Protein AF-A0A5R8KJB3-F1 (afdb_monomer_lite)

Radius of gyration: 21.56 Å; chains: 1; bounding box: 48×40×54 Å

Secondary structure (DSSP, 8-state):
-HHHHHHHHHHHHHHHT--SSTT--PEETTTEEHHHHHHHHHHHHHHHHHHHHHHHH--HHHHHHHTSP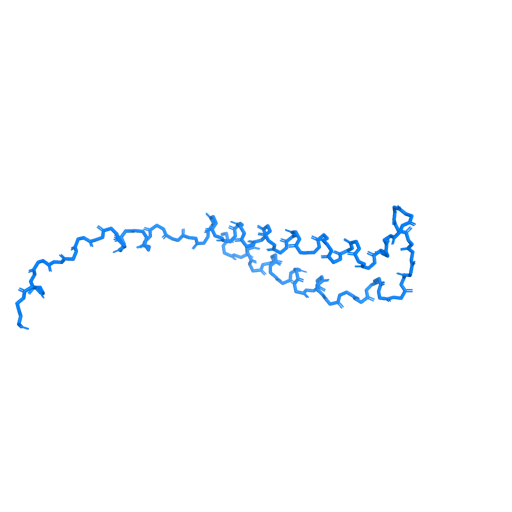PPGGGS--

Structure (mmCIF, N/CA/C/O backbone):
data_AF-A0A5R8KJB3-F1
#
_entry.id   AF-A0A5R8KJB3-F1
#
loop_
_atom_site.group_PDB
_atom_site.id
_atom_site.type_symbol
_atom_site.label_atom_id
_atom_site.label_alt_id
_atom_site.label_comp_id
_atom_site.label_asym_id
_atom_site.label_entity_id
_atom_site.label_seq_id
_atom_site.pdbx_PDB_ins_code
_atom_site.Cartn_x
_atom_site.Cartn_y
_atom_site.Cartn_z
_atom_site.occupancy
_atom_site.B_iso_or_equiv
_atom_site.auth_seq_id
_atom_site.auth_comp_id
_atom_site.auth_asym_id
_atom_site.auth_atom_id
_atom_site.pdbx_PDB_model_num
ATOM 1 N N . MET A 1 1 ? -8.387 -10.440 15.356 1.00 58.84 1 MET A N 1
ATOM 2 C CA . MET A 1 1 ? -8.197 -9.854 14.009 1.00 58.84 1 MET A CA 1
ATOM 3 C C . MET A 1 1 ? -7.192 -8.697 13.986 1.00 58.84 1 MET A C 1
ATOM 5 O O . MET A 1 1 ? -6.459 -8.577 13.020 1.00 58.84 1 MET A O 1
ATOM 9 N N . ARG A 1 2 ? -7.003 -7.968 15.097 1.00 65.38 2 ARG A N 1
ATOM 10 C CA . ARG A 1 2 ? -5.920 -6.978 15.285 1.00 65.38 2 ARG A CA 1
ATOM 11 C C . ARG A 1 2 ? -4.515 -7.456 14.858 1.00 65.38 2 ARG A C 1
ATOM 13 O O . ARG A 1 2 ? -3.800 -6.724 14.191 1.00 65.38 2 ARG A O 1
ATOM 20 N N . LYS A 1 3 ? -4.134 -8.702 15.187 1.00 76.12 3 LYS A N 1
ATOM 21 C CA . LYS A 1 3 ? -2.834 -9.292 14.793 1.00 76.12 3 LYS A CA 1
ATOM 22 C C . LYS A 1 3 ? -2.659 -9.403 13.271 1.00 76.12 3 LYS A C 1
ATOM 24 O O . LYS A 1 3 ? -1.550 -9.235 12.791 1.00 76.12 3 LYS A O 1
ATOM 29 N N . LEU A 1 4 ? -3.740 -9.655 12.528 1.00 78.81 4 LEU A N 1
ATOM 30 C CA . LEU A 1 4 ? -3.703 -9.786 11.071 1.00 78.81 4 LEU A CA 1
ATOM 31 C C . LEU A 1 4 ? -3.387 -8.439 10.412 1.00 78.81 4 LEU A C 1
ATOM 33 O O . LEU A 1 4 ? -2.526 -8.379 9.545 1.00 78.81 4 LEU A O 1
ATOM 37 N N . THR A 1 5 ? -4.004 -7.353 10.886 1.00 75.94 5 THR A N 1
ATOM 38 C CA . THR A 1 5 ? -3.699 -5.988 10.429 1.00 75.94 5 THR A CA 1
ATOM 39 C C . THR A 1 5 ? -2.230 -5.640 10.659 1.00 75.94 5 THR A C 1
ATOM 41 O O . THR A 1 5 ? -1.575 -5.135 9.755 1.00 75.94 5 THR A O 1
ATOM 44 N N . TRP A 1 6 ? -1.688 -5.977 11.834 1.00 81.94 6 TRP A N 1
ATOM 45 C CA . TRP A 1 6 ? -0.269 -5.774 12.140 1.00 81.94 6 TRP A CA 1
ATOM 46 C C . TRP A 1 6 ? 0.657 -6.619 11.256 1.00 81.94 6 TRP A C 1
ATOM 48 O O . TRP A 1 6 ? 1.672 -6.109 10.796 1.00 81.94 6 TRP A O 1
ATOM 58 N N . ILE A 1 7 ? 0.308 -7.881 10.980 1.00 84.62 7 ILE A N 1
ATOM 59 C CA . ILE A 1 7 ? 1.081 -8.742 10.072 1.00 84.62 7 ILE A CA 1
ATOM 60 C C . ILE A 1 7 ? 1.107 -8.145 8.664 1.00 84.62 7 ILE A C 1
ATOM 62 O O . ILE A 1 7 ? 2.183 -8.001 8.096 1.00 84.62 7 ILE A O 1
ATOM 66 N N . ILE A 1 8 ? -0.051 -7.757 8.119 1.00 81.44 8 ILE A N 1
ATOM 67 C CA . ILE A 1 8 ? -0.140 -7.190 6.766 1.00 81.44 8 ILE A CA 1
ATOM 68 C C . ILE A 1 8 ? 0.581 -5.836 6.692 1.00 81.44 8 ILE A C 1
ATOM 70 O O . ILE A 1 8 ? 1.237 -5.554 5.694 1.00 81.44 8 ILE A O 1
ATOM 74 N N . PHE A 1 9 ? 0.525 -5.030 7.756 1.00 83.88 9 PHE A N 1
ATOM 75 C CA . PHE A 1 9 ? 1.274 -3.777 7.855 1.00 83.88 9 PHE A CA 1
ATOM 76 C C . PHE A 1 9 ? 2.788 -4.004 7.764 1.00 83.88 9 PHE A C 1
ATOM 78 O O . PHE A 1 9 ? 3.448 -3.376 6.943 1.00 83.88 9 PHE A O 1
ATOM 85 N N . TRP A 1 10 ? 3.335 -4.935 8.551 1.00 88.19 10 TRP A N 1
ATOM 86 C CA . TRP A 1 10 ? 4.761 -5.277 8.491 1.00 88.19 10 TRP A CA 1
ATOM 87 C C . TRP A 1 10 ? 5.166 -5.882 7.141 1.00 88.19 10 TRP A C 1
ATOM 89 O O . TRP A 1 10 ? 6.255 -5.602 6.646 1.00 88.19 10 TRP A O 1
ATOM 99 N N . LEU A 1 11 ? 4.281 -6.665 6.521 1.00 85.06 11 LEU A N 1
ATOM 100 C CA . LEU A 1 11 ? 4.485 -7.224 5.184 1.00 85.06 11 LEU A CA 1
ATOM 101 C C . LEU A 1 11 ? 4.579 -6.123 4.120 1.00 85.06 11 LEU A C 1
ATOM 103 O O . LEU A 1 11 ? 5.517 -6.121 3.331 1.00 85.06 11 LEU A O 1
ATOM 107 N N . LEU A 1 12 ? 3.653 -5.158 4.136 1.00 85.44 12 LEU A N 1
ATOM 108 C CA . LEU A 1 12 ? 3.701 -3.971 3.278 1.00 85.44 12 LEU A CA 1
ATOM 109 C C . LEU A 1 12 ? 4.935 -3.114 3.577 1.00 85.44 12 LEU A C 1
ATOM 111 O O . LEU A 1 12 ? 5.577 -2.642 2.651 1.00 85.44 12 LEU A O 1
ATOM 115 N N . PHE A 1 13 ? 5.322 -2.950 4.839 1.00 85.19 13 PHE A N 1
ATOM 116 C CA . PHE A 1 13 ? 6.528 -2.201 5.194 1.00 85.19 13 PHE A CA 1
ATOM 117 C C . PHE A 1 13 ? 7.792 -2.821 4.578 1.00 85.19 13 PHE A C 1
ATOM 119 O O . PHE A 1 13 ? 8.610 -2.114 3.995 1.00 85.19 13 PHE A O 1
ATOM 126 N N . ALA A 1 14 ? 7.920 -4.149 4.634 1.00 84.25 14 ALA A N 1
ATOM 127 C CA . ALA A 1 14 ? 9.017 -4.858 3.981 1.00 84.25 14 ALA A CA 1
ATOM 128 C C . ALA A 1 14 ? 8.930 -4.783 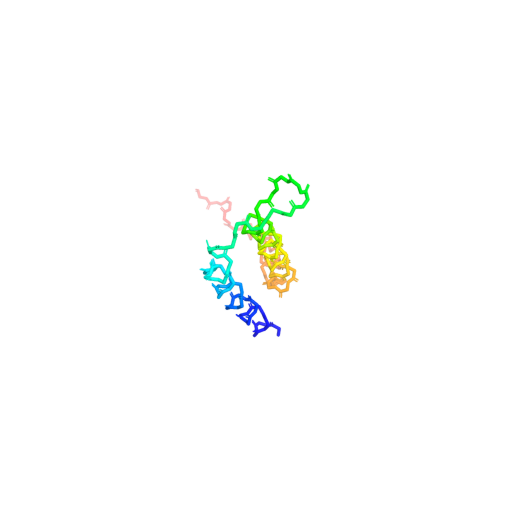2.445 1.00 84.25 14 ALA A C 1
ATOM 130 O O . ALA A 1 14 ? 9.945 -4.577 1.781 1.00 84.25 14 ALA A O 1
ATOM 131 N N . LEU A 1 15 ? 7.725 -4.907 1.874 1.00 83.44 15 LEU A N 1
ATOM 132 C CA . LEU A 1 15 ? 7.500 -4.783 0.428 1.00 83.44 15 LEU A CA 1
ATOM 133 C C . LEU A 1 15 ? 7.806 -3.377 -0.106 1.00 83.44 15 LEU A C 1
ATOM 135 O O . LEU A 1 15 ? 8.219 -3.248 -1.255 1.00 83.44 15 LEU A O 1
ATOM 139 N N . HIS A 1 16 ? 7.627 -2.344 0.721 1.00 79.69 16 HIS A N 1
ATOM 140 C CA . HIS A 1 16 ? 7.892 -0.954 0.355 1.00 79.69 16 HIS A CA 1
ATOM 141 C C . HIS A 1 16 ? 9.365 -0.703 0.046 1.00 79.69 16 HIS A C 1
ATOM 143 O O . HIS A 1 16 ? 9.692 0.169 -0.750 1.00 79.69 16 HIS A O 1
ATOM 149 N N . HIS A 1 17 ? 10.253 -1.471 0.678 1.00 78.00 17 HIS A N 1
ATOM 150 C CA . HIS A 1 17 ? 11.687 -1.254 0.581 1.00 78.00 17 HIS A CA 1
ATOM 151 C C . HIS A 1 17 ? 12.269 -1.570 -0.807 1.00 78.00 17 HIS A C 1
ATOM 153 O O . HIS A 1 17 ? 13.399 -1.180 -1.072 1.00 78.00 17 HIS A O 1
ATOM 159 N N . ASP A 1 18 ? 11.500 -2.248 -1.667 1.00 71.69 18 ASP A N 1
ATOM 160 C CA . ASP A 1 18 ? 11.746 -2.459 -3.101 1.00 71.69 18 ASP A CA 1
ATOM 161 C C . ASP A 1 18 ? 13.215 -2.690 -3.513 1.00 71.69 18 ASP A C 1
ATOM 163 O O . ASP A 1 18 ? 13.733 -2.122 -4.469 1.00 71.69 18 ASP A O 1
ATOM 167 N N . PHE A 1 19 ? 13.921 -3.554 -2.782 1.00 76.81 19 PHE A N 1
ATOM 168 C CA . PHE A 1 19 ? 15.323 -3.868 -3.079 1.00 76.81 19 PHE A CA 1
ATOM 169 C C . PHE A 1 19 ? 15.502 -4.945 -4.154 1.00 76.81 19 PHE A C 1
ATOM 171 O O . PHE A 1 19 ? 16.607 -5.156 -4.648 1.00 76.81 19 PHE A O 1
ATOM 178 N N . TRP A 1 20 ? 14.426 -5.649 -4.498 1.00 73.19 20 TRP A N 1
ATOM 179 C CA . TRP A 1 20 ? 14.452 -6.854 -5.329 1.00 73.19 20 TRP A CA 1
ATOM 180 C C . TRP A 1 20 ? 14.505 -6.513 -6.821 1.00 73.19 20 TRP A C 1
ATOM 182 O O . TRP A 1 20 ? 15.303 -7.089 -7.555 1.00 73.19 20 TRP A O 1
ATOM 192 N N . TRP A 1 21 ? 13.691 -5.545 -7.252 1.00 70.25 21 TRP A N 1
ATOM 193 C CA . TRP A 1 21 ? 13.588 -5.107 -8.649 1.00 70.25 21 TRP A CA 1
ATOM 194 C C . TRP A 1 21 ? 14.272 -3.765 -8.925 1.00 70.25 21 TRP A C 1
ATOM 196 O O . TRP A 1 2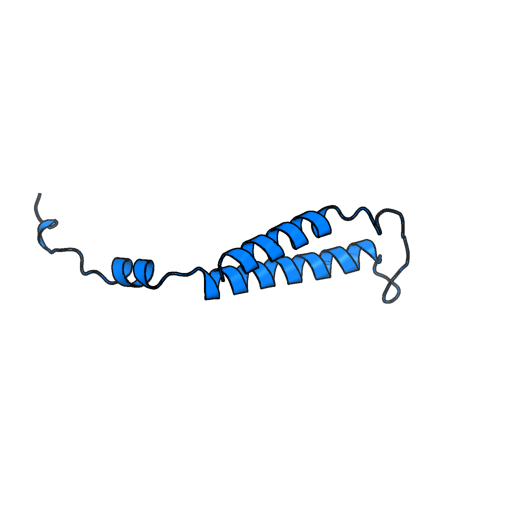1 ? 14.192 -3.254 -10.038 1.00 70.25 21 TRP A O 1
ATOM 206 N N . TRP A 1 22 ? 15.019 -3.230 -7.955 1.00 68.25 22 TRP A N 1
ATOM 207 C CA . TRP A 1 22 ? 15.750 -1.963 -8.078 1.00 68.25 22 TRP A CA 1
ATOM 208 C C . TRP A 1 22 ? 16.663 -1.891 -9.317 1.00 68.25 22 TRP A C 1
ATOM 210 O O . TRP A 1 22 ? 16.790 -0.834 -9.928 1.00 68.25 22 TRP A O 1
ATOM 220 N N . ASN A 1 23 ? 17.302 -3.003 -9.701 1.00 75.00 23 ASN A N 1
ATOM 221 C CA . ASN A 1 23 ? 18.219 -3.047 -10.849 1.00 75.00 23 ASN A CA 1
ATOM 222 C C . ASN A 1 23 ? 17.607 -3.705 -12.099 1.00 75.00 23 ASN A C 1
ATOM 224 O O . ASN A 1 23 ? 18.304 -3.917 -13.091 1.00 75.00 23 ASN A O 1
ATOM 228 N N . ASP A 1 24 ? 16.329 -4.078 -12.047 1.00 75.19 24 ASP A N 1
ATOM 229 C CA . ASP A 1 24 ? 15.668 -4.773 -13.143 1.00 75.19 24 ASP A CA 1
ATOM 230 C C . ASP A 1 24 ? 14.897 -3.761 -13.998 1.00 75.19 24 ASP A C 1
ATOM 232 O O . ASP A 1 24 ? 13.863 -3.222 -13.609 1.00 75.19 24 ASP A O 1
ATOM 236 N N . GLY A 1 25 ? 15.447 -3.460 -15.173 1.00 75.69 25 GLY A N 1
ATOM 237 C CA . GLY A 1 25 ? 14.843 -2.562 -16.157 1.00 75.69 25 GLY A CA 1
ATOM 238 C C . GLY A 1 25 ? 13.868 -3.261 -17.103 1.00 75.69 25 GLY A C 1
ATOM 239 O O . GLY A 1 25 ? 13.542 -2.694 -18.147 1.00 75.69 25 GLY A O 1
ATOM 240 N N . SER A 1 26 ? 13.453 -4.499 -16.808 1.00 81.69 26 SER A N 1
ATOM 241 C CA . SER A 1 26 ? 12.539 -5.236 -17.677 1.00 81.69 26 SER A CA 1
ATOM 242 C C . SER A 1 26 ? 11.245 -4.451 -17.906 1.00 81.69 26 SER A C 1
ATOM 244 O O . SER A 1 26 ? 10.588 -3.964 -16.984 1.00 81.69 26 SER A O 1
ATOM 246 N N . ILE A 1 27 ? 10.906 -4.281 -19.184 1.00 84.19 27 ILE A N 1
ATOM 247 C CA . ILE A 1 27 ? 9.736 -3.521 -19.608 1.00 84.19 27 ILE A CA 1
ATOM 248 C C . ILE A 1 27 ? 8.553 -4.478 -19.713 1.00 84.19 27 ILE A C 1
ATOM 250 O O . ILE A 1 27 ? 8.531 -5.394 -20.534 1.00 84.19 27 ILE A O 1
ATOM 254 N N . VAL A 1 28 ? 7.543 -4.227 -18.893 1.00 80.56 28 VAL A N 1
ATOM 255 C CA . VAL A 1 28 ? 6.252 -4.903 -18.896 1.00 80.56 28 VAL A CA 1
ATOM 256 C C . VAL A 1 28 ? 5.284 -4.107 -19.776 1.00 80.56 28 VAL A C 1
ATOM 258 O O . VAL A 1 28 ? 5.353 -2.879 -19.861 1.00 80.56 28 VAL A O 1
ATOM 261 N N . LEU A 1 29 ? 4.390 -4.803 -20.488 1.00 79.19 29 LEU A N 1
ATOM 262 C CA . LEU A 1 29 ? 3.393 -4.203 -21.396 1.00 79.19 29 LEU A CA 1
ATOM 263 C C . LEU A 1 29 ? 3.978 -3.331 -22.531 1.00 79.19 29 LEU A C 1
ATOM 265 O O . LEU A 1 29 ? 3.240 -2.610 -23.194 1.00 79.19 29 LEU A O 1
ATOM 269 N N . GLY A 1 30 ? 5.290 -3.404 -22.781 1.00 81.38 30 GLY A N 1
ATOM 270 C CA . GLY A 1 30 ? 5.969 -2.677 -23.860 1.00 81.38 30 GLY A CA 1
ATOM 271 C C . GLY A 1 30 ? 6.304 -1.208 -23.568 1.00 81.38 30 GLY A C 1
ATOM 272 O O . GLY A 1 30 ? 6.937 -0.576 -24.407 1.00 81.38 30 GLY A O 1
ATOM 273 N N . PHE A 1 31 ? 5.937 -0.665 -22.400 1.00 82.69 31 PHE A N 1
ATOM 274 C CA . PHE A 1 31 ? 6.262 0.724 -22.028 1.00 82.69 31 PHE A CA 1
ATOM 275 C C . PHE A 1 31 ? 6.531 0.955 -20.535 1.00 82.69 31 PHE A C 1
ATOM 277 O O . PHE A 1 31 ? 6.994 2.034 -20.167 1.00 82.69 31 PHE A O 1
ATOM 284 N N . LEU A 1 32 ? 6.226 -0.011 -19.664 1.00 8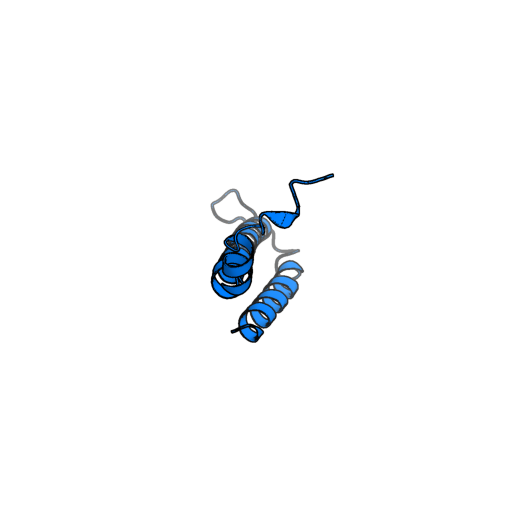3.44 32 LEU A N 1
ATOM 285 C CA . LEU A 1 32 ? 6.197 0.209 -18.223 1.00 83.44 32 LEU A CA 1
ATOM 286 C C . LEU A 1 32 ? 7.306 -0.592 -17.519 1.00 83.44 32 LEU A C 1
ATOM 288 O O . LEU A 1 32 ? 7.300 -1.817 -17.613 1.00 83.44 32 LEU A O 1
ATOM 292 N N . PRO A 1 33 ? 8.253 0.046 -16.807 1.00 85.31 33 PRO A N 1
ATOM 293 C CA . PRO A 1 33 ? 9.282 -0.672 -16.052 1.00 85.31 33 PRO A CA 1
ATOM 294 C C . PRO A 1 33 ? 8.661 -1.585 -14.988 1.00 85.31 33 PRO A C 1
ATOM 296 O O . PRO A 1 33 ? 7.698 -1.188 -14.330 1.00 85.31 33 PRO A O 1
ATOM 299 N N . ILE A 1 34 ? 9.218 -2.781 -14.778 1.00 84.81 34 ILE A N 1
ATOM 300 C CA . ILE A 1 34 ? 8.730 -3.739 -13.771 1.00 84.81 34 ILE A CA 1
ATOM 301 C C . ILE A 1 34 ? 8.674 -3.129 -12.363 1.00 84.81 34 ILE A C 1
ATOM 303 O O . ILE A 1 34 ? 7.702 -3.342 -11.642 1.00 84.81 34 ILE A O 1
ATOM 307 N N . SER A 1 35 ? 9.652 -2.294 -12.010 1.00 83.00 35 SER A N 1
ATOM 308 C CA . SER A 1 35 ? 9.687 -1.536 -10.755 1.00 83.00 35 SER A CA 1
ATOM 309 C C . SER A 1 35 ? 8.483 -0.601 -10.616 1.00 83.00 35 SER A C 1
ATOM 311 O O . SER A 1 35 ? 7.826 -0.551 -9.577 1.00 83.00 35 SER A O 1
ATOM 313 N N . LEU A 1 36 ? 8.090 0.074 -11.698 1.00 83.94 36 LEU A N 1
ATOM 314 C CA . LEU A 1 36 ? 6.898 0.918 -11.704 1.00 83.94 36 LEU A CA 1
ATOM 315 C C . LEU A 1 36 ? 5.607 0.088 -11.611 1.00 83.94 36 LEU A C 1
ATOM 317 O O . LEU A 1 36 ? 4.690 0.471 -10.884 1.00 83.94 36 LEU A O 1
ATOM 321 N N . ALA A 1 37 ? 5.536 -1.057 -12.301 1.00 86.62 37 ALA A N 1
ATOM 322 C CA . ALA A 1 37 ? 4.390 -1.973 -12.209 1.00 86.62 37 ALA A CA 1
ATOM 323 C C . ALA A 1 37 ? 4.191 -2.450 -10.768 1.00 86.62 37 ALA A C 1
ATOM 325 O O . ALA A 1 37 ? 3.069 -2.500 -10.258 1.00 86.62 37 ALA A O 1
ATOM 326 N N . TRP A 1 38 ? 5.303 -2.759 -10.108 1.00 84.75 38 TRP A N 1
ATOM 327 C CA . TRP A 1 38 ? 5.334 -3.174 -8.723 1.00 84.75 38 TRP A CA 1
ATOM 328 C C . TRP A 1 38 ? 4.828 -2.083 -7.781 1.00 84.75 38 TRP A C 1
ATOM 330 O O . TRP A 1 38 ? 3.950 -2.354 -6.962 1.00 84.75 38 TRP A O 1
ATOM 340 N N . HIS A 1 39 ? 5.288 -0.839 -7.940 1.00 84.75 39 HIS A N 1
ATOM 341 C CA . HIS A 1 39 ? 4.796 0.279 -7.134 1.00 84.75 39 HIS A CA 1
ATOM 342 C C . HIS A 1 39 ? 3.293 0.524 -7.311 1.00 84.75 39 HIS A C 1
ATOM 344 O O . HIS A 1 39 ? 2.604 0.793 -6.328 1.00 84.75 39 HIS A O 1
ATOM 350 N N . ILE A 1 40 ? 2.754 0.370 -8.526 1.00 88.44 40 ILE A N 1
ATOM 351 C CA . ILE A 1 40 ? 1.304 0.465 -8.769 1.00 88.44 40 ILE A CA 1
ATOM 352 C C . ILE A 1 40 ? 0.558 -0.610 -7.967 1.00 88.44 40 ILE A C 1
ATOM 354 O O . ILE A 1 40 ? -0.400 -0.304 -7.252 1.00 88.44 40 ILE A O 1
ATOM 358 N N . GLY A 1 41 ? 1.015 -1.864 -8.042 1.00 88.31 41 GLY A N 1
ATOM 359 C CA . GLY A 1 41 ? 0.445 -2.965 -7.263 1.00 88.31 41 GLY A CA 1
ATOM 360 C C . GLY A 1 41 ? 0.551 -2.727 -5.755 1.00 88.31 41 GLY A C 1
ATOM 361 O O . GLY A 1 41 ? -0.417 -2.936 -5.022 1.00 88.31 41 GLY A O 1
ATOM 362 N N . PHE A 1 42 ? 1.691 -2.210 -5.298 1.00 88.69 42 PHE A N 1
ATOM 363 C CA . PHE A 1 42 ? 1.927 -1.837 -3.909 1.00 88.69 42 PHE A CA 1
ATOM 364 C C . PHE A 1 42 ? 0.943 -0.765 -3.422 1.00 88.69 42 PHE A C 1
ATOM 366 O O . PHE A 1 42 ? 0.350 -0.920 -2.355 1.00 88.69 42 PHE A O 1
ATOM 373 N N . SER A 1 43 ? 0.704 0.291 -4.206 1.00 89.31 43 SER A N 1
ATOM 374 C CA . SER A 1 43 ? -0.275 1.332 -3.870 1.00 89.31 43 SER A CA 1
ATOM 375 C C . SER A 1 43 ? -1.694 0.771 -3.739 1.00 89.31 43 SER A C 1
ATOM 377 O O . SER A 1 43 ? -2.408 1.119 -2.796 1.00 89.31 43 SER A O 1
ATOM 379 N N . ILE A 1 44 ? -2.095 -0.142 -4.630 1.00 92.00 44 ILE A N 1
ATOM 380 C CA . ILE A 1 44 ? -3.400 -0.820 -4.555 1.00 92.00 44 ILE A CA 1
ATOM 381 C C . ILE A 1 44 ? -3.487 -1.695 -3.295 1.00 92.00 44 ILE A C 1
ATOM 383 O O . ILE A 1 44 ? -4.503 -1.678 -2.591 1.00 92.00 44 ILE A O 1
ATOM 387 N N . ALA A 1 45 ? -2.424 -2.437 -2.979 1.00 89.06 45 ALA A N 1
ATOM 388 C CA . ALA A 1 45 ? -2.355 -3.272 -1.784 1.00 89.06 45 ALA A CA 1
ATOM 389 C C . ALA A 1 45 ? -2.427 -2.435 -0.495 1.00 89.06 45 ALA A C 1
ATOM 391 O O . ALA A 1 45 ? -3.171 -2.787 0.421 1.00 89.06 45 ALA A O 1
ATOM 392 N N . ALA A 1 46 ? -1.730 -1.297 -0.442 1.00 89.31 46 ALA A N 1
ATOM 393 C CA . ALA A 1 46 ? -1.785 -0.362 0.680 1.00 89.31 46 ALA A CA 1
ATOM 394 C C . ALA A 1 46 ? -3.198 0.216 0.876 1.00 89.31 46 ALA A C 1
ATOM 396 O O . ALA A 1 46 ? -3.715 0.221 1.995 1.00 89.31 46 ALA A O 1
ATOM 397 N N . GLY A 1 47 ? -3.866 0.628 -0.207 1.00 89.31 47 GLY A N 1
ATOM 398 C CA . GLY A 1 47 ? -5.260 1.080 -0.156 1.00 89.31 47 GLY A CA 1
ATOM 399 C C . GLY A 1 47 ? -6.225 -0.020 0.302 1.00 89.31 47 GLY A C 1
ATOM 400 O O . GLY A 1 47 ? -7.125 0.229 1.104 1.00 89.31 47 GLY A O 1
ATOM 401 N N . SER A 1 48 ? -6.000 -1.260 -0.136 1.00 87.38 48 SER A N 1
ATOM 402 C CA . SER A 1 48 ? -6.796 -2.423 0.279 1.00 87.38 48 SER A CA 1
ATOM 403 C C . SER A 1 48 ? -6.602 -2.752 1.760 1.00 87.38 48 SER A C 1
ATOM 405 O O . SER A 1 48 ? -7.581 -3.026 2.457 1.00 87.38 48 SER A O 1
ATOM 407 N N . LEU A 1 49 ? -5.365 -2.670 2.269 1.00 85.56 49 LEU A N 1
ATOM 408 C CA . LEU A 1 49 ? -5.089 -2.789 3.701 1.00 85.56 49 LEU A CA 1
ATOM 409 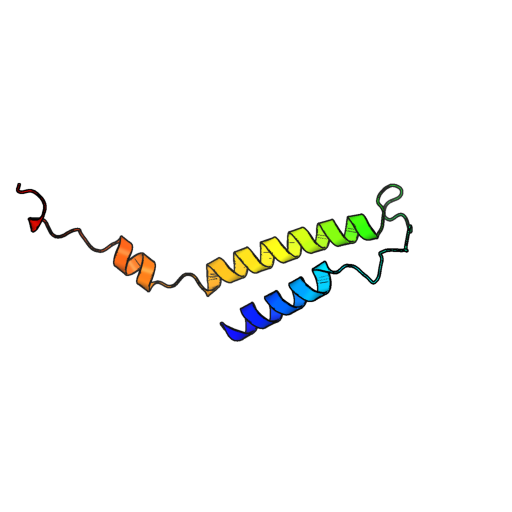C C . LEU A 1 49 ? -5.837 -1.706 4.478 1.00 85.56 49 LEU A C 1
ATOM 411 O O . LEU A 1 49 ? -6.453 -2.021 5.489 1.00 85.56 49 LEU A O 1
ATOM 415 N N . TRP A 1 50 ? -5.807 -0.456 4.015 1.00 82.75 50 TRP A N 1
ATOM 416 C CA . TRP A 1 50 ? -6.508 0.644 4.676 1.00 82.75 50 TRP A CA 1
ATOM 417 C C . TRP A 1 50 ? -8.024 0.424 4.704 1.00 82.75 50 TRP A C 1
ATOM 419 O O . TRP A 1 50 ? -8.655 0.570 5.747 1.00 82.75 50 TRP A O 1
ATOM 429 N N . LEU A 1 51 ? -8.612 -0.023 3.592 1.00 84.75 51 LEU A N 1
ATOM 430 C CA . LEU A 1 51 ? -10.033 -0.365 3.516 1.00 84.75 51 LEU A CA 1
ATOM 431 C C . LEU A 1 51 ? -10.400 -1.511 4.469 1.00 84.75 51 LEU A C 1
ATOM 433 O O . LEU A 1 51 ? -11.436 -1.463 5.137 1.00 84.75 51 LEU A O 1
ATOM 437 N N . PHE A 1 52 ? -9.551 -2.538 4.542 1.00 82.38 52 PHE A N 1
ATOM 438 C CA . PHE A 1 52 ? -9.714 -3.645 5.478 1.00 82.38 52 PHE A CA 1
ATOM 439 C C . PHE A 1 52 ? -9.562 -3.171 6.926 1.00 82.38 52 PHE A C 1
ATOM 441 O O . PHE A 1 52 ? -10.353 -3.553 7.783 1.00 82.38 52 PHE A O 1
ATOM 448 N N . ALA A 1 53 ? -8.592 -2.297 7.197 1.00 81.25 53 ALA A N 1
ATOM 449 C CA . ALA A 1 53 ? -8.374 -1.701 8.505 1.00 81.25 53 ALA A CA 1
ATOM 450 C C . ALA A 1 53 ? -9.586 -0.877 8.944 1.00 81.25 53 ALA A C 1
ATOM 452 O O . ALA A 1 53 ? -10.043 -1.076 10.058 1.00 81.25 53 ALA A O 1
ATOM 453 N N . ILE A 1 54 ? -10.174 -0.047 8.078 1.00 79.81 54 ILE A N 1
ATOM 454 C CA . ILE A 1 54 ? -11.414 0.675 8.396 1.00 79.81 54 ILE A CA 1
ATOM 455 C C . ILE A 1 54 ? -12.536 -0.321 8.681 1.00 79.81 54 ILE A C 1
ATOM 457 O O . ILE A 1 54 ? -13.094 -0.308 9.767 1.00 79.81 54 ILE A O 1
ATOM 461 N N . ARG A 1 55 ? -12.835 -1.253 7.769 1.00 74.00 55 ARG A N 1
ATOM 462 C CA . ARG A 1 55 ? -13.941 -2.207 7.976 1.00 74.00 55 ARG A CA 1
ATOM 463 C C . ARG A 1 55 ? -13.815 -3.055 9.238 1.00 74.00 55 ARG A C 1
ATOM 465 O O . ARG A 1 55 ? -14.821 -3.552 9.729 1.00 74.00 55 ARG A O 1
ATOM 472 N N . HIS A 1 56 ? -12.594 -3.287 9.701 1.00 69.62 56 HIS A N 1
ATOM 473 C CA . HIS A 1 56 ? -12.326 -4.235 10.769 1.00 69.62 56 HIS A CA 1
ATOM 474 C C . HIS A 1 56 ? -11.935 -3.593 12.102 1.00 69.62 56 HIS A C 1
ATOM 476 O O . HIS A 1 56 ? -12.102 -4.206 13.154 1.00 69.62 56 HIS A O 1
ATOM 482 N N . ALA A 1 57 ? -11.364 -2.393 12.061 1.00 67.50 57 ALA A N 1
ATOM 483 C CA . ALA A 1 57 ? -10.936 -1.642 13.230 1.00 67.50 57 ALA A CA 1
ATOM 484 C C . ALA A 1 57 ? -11.859 -0.463 13.550 1.00 67.50 57 ALA A C 1
ATOM 486 O O . ALA A 1 57 ? -11.646 0.145 14.593 1.00 67.50 57 ALA A O 1
ATOM 487 N N . TRP A 1 58 ? -12.863 -0.152 12.715 1.00 67.56 58 TRP A N 1
ATOM 488 C CA . TRP A 1 58 ? -13.915 0.803 13.068 1.00 67.56 58 TRP A CA 1
ATOM 489 C C . TRP A 1 58 ? -14.764 0.227 14.210 1.00 67.56 58 TRP A C 1
ATOM 491 O O . TRP A 1 58 ? -15.481 -0.755 13.997 1.00 67.56 58 TRP A O 1
ATOM 501 N N . PRO A 1 59 ? -14.652 0.758 15.439 1.00 63.12 59 PRO A N 1
ATOM 502 C CA . PRO A 1 59 ? -15.370 0.236 16.588 1.00 63.12 59 PRO A CA 1
ATOM 503 C C . PRO A 1 59 ? -16.765 0.858 16.621 1.00 63.12 59 PRO A C 1
ATOM 505 O O . PRO A 1 59 ? -16.900 2.081 16.603 1.00 63.12 59 PRO A O 1
ATOM 508 N N . SER A 1 60 ? -17.797 0.030 16.768 1.00 63.28 60 SER A N 1
ATOM 509 C CA . SER A 1 60 ? -19.178 0.481 16.996 1.00 63.28 60 SER A CA 1
ATOM 510 C C . SER A 1 60 ? -19.338 1.337 18.263 1.00 63.28 60 SER A C 1
ATOM 512 O O . SER A 1 60 ? -20.338 2.025 18.412 1.00 63.28 60 SER A O 1
ATOM 514 N N . GLU A 1 61 ? -18.356 1.328 19.170 1.00 62.62 61 GLU A N 1
ATOM 515 C CA . GLU A 1 61 ? -18.302 2.216 20.341 1.00 62.62 61 GLU A CA 1
ATOM 516 C C . GLU A 1 61 ? -18.135 3.698 19.957 1.00 62.62 61 GLU A C 1
ATOM 518 O O . GLU A 1 61 ? -18.684 4.564 20.631 1.00 62.62 61 GLU A O 1
ATOM 523 N N . ILE A 1 62 ? -17.424 4.001 18.861 1.00 63.59 62 ILE A N 1
ATOM 524 C CA . ILE A 1 62 ? -17.267 5.380 18.363 1.00 63.59 62 ILE A CA 1
ATOM 525 C C . ILE A 1 62 ? -18.579 5.867 17.735 1.00 63.59 62 ILE A C 1
ATOM 527 O O . ILE A 1 62 ? -18.942 7.029 17.899 1.00 63.59 62 ILE A O 1
ATOM 531 N N . GLU A 1 63 ? -19.302 4.981 17.042 1.00 66.06 63 GLU A N 1
ATOM 532 C CA . GLU A 1 63 ? -20.635 5.285 16.503 1.00 66.06 63 GLU A CA 1
ATOM 533 C C . GLU A 1 63 ? -21.654 5.481 17.628 1.00 66.06 63 GLU A C 1
ATOM 535 O O . GLU A 1 63 ? -22.399 6.453 17.604 1.00 66.06 63 GLU A O 1
ATOM 540 N N . ALA A 1 64 ? -21.617 4.635 18.664 1.00 68.25 64 ALA A N 1
ATOM 541 C CA . ALA A 1 64 ? -22.471 4.789 19.838 1.00 68.25 64 ALA A CA 1
ATOM 542 C C . ALA A 1 64 ? -22.228 6.123 20.565 1.00 68.25 64 ALA A C 1
ATOM 544 O O . ALA A 1 64 ? -23.190 6.770 20.956 1.00 68.25 64 ALA A O 1
ATOM 545 N N . TRP A 1 65 ? -20.970 6.563 20.695 1.00 70.38 65 TRP A N 1
ATOM 546 C CA . TRP A 1 65 ? -20.635 7.880 21.251 1.00 70.38 65 TRP A CA 1
ATOM 547 C C . TRP A 1 65 ? -21.078 9.042 20.348 1.00 70.38 65 TRP A C 1
ATOM 549 O O . TRP A 1 65 ? -21.525 10.071 20.848 1.00 70.38 65 TRP A O 1
ATOM 559 N N . ALA A 1 66 ? -20.973 8.896 19.024 1.00 73.31 66 ALA A N 1
ATOM 560 C CA . ALA A 1 66 ? -21.396 9.930 18.078 1.00 73.31 66 ALA A CA 1
ATOM 561 C C . AL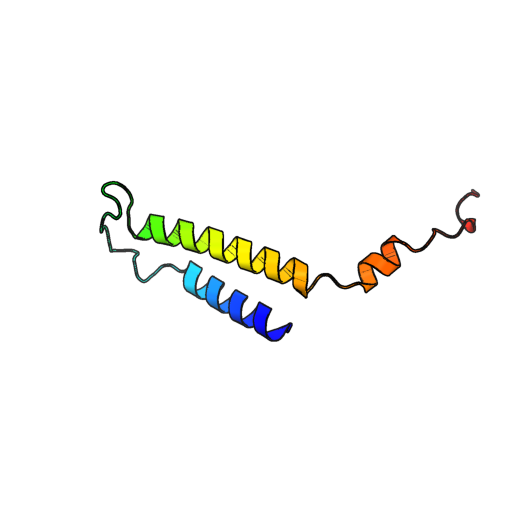A A 1 66 ? -22.924 10.118 18.040 1.00 73.31 66 ALA A C 1
ATOM 563 O O . ALA A 1 66 ? -23.391 11.233 17.805 1.00 73.31 66 ALA A O 1
ATOM 564 N N . ASP A 1 67 ? -23.683 9.050 18.297 1.00 73.69 67 ASP A N 1
ATOM 565 C CA . ASP A 1 67 ? -25.146 9.070 18.381 1.00 73.69 67 ASP A CA 1
ATOM 566 C C . ASP A 1 67 ? -25.674 9.427 19.785 1.00 73.69 67 ASP A C 1
ATOM 568 O O . ASP A 1 67 ? -26.891 9.555 19.962 1.00 73.69 67 ASP A O 1
ATOM 572 N N . GLU A 1 68 ? -24.809 9.622 20.794 1.00 74.69 68 GLU A N 1
ATOM 573 C CA . GLU A 1 68 ? -25.270 10.056 22.115 1.00 74.69 68 GLU A CA 1
ATOM 574 C C . GLU A 1 68 ? -25.845 11.484 22.040 1.00 74.69 68 GLU A C 1
ATOM 576 O O . GLU A 1 68 ? -25.147 12.437 21.673 1.00 74.69 68 GLU A O 1
ATOM 581 N N . PRO A 1 69 ? -27.127 11.681 22.405 1.00 72.69 69 PRO A N 1
ATOM 582 C CA . PRO A 1 69 ? -27.728 13.002 22.394 1.00 72.69 69 PRO A CA 1
ATOM 583 C C . PRO A 1 69 ? -27.034 13.884 23.433 1.00 72.69 69 PRO A C 1
ATOM 585 O O . PRO A 1 69 ? -27.081 13.598 24.630 1.00 72.69 69 PRO A O 1
ATOM 588 N N . VAL A 1 70 ? -26.429 14.985 22.974 1.00 71.38 70 VAL A N 1
ATOM 589 C CA . VAL A 1 70 ? -25.820 16.001 23.843 1.00 71.38 70 VAL A CA 1
ATOM 590 C C . VAL A 1 70 ? -26.850 16.416 24.903 1.00 71.38 70 VAL A C 1
ATOM 592 O O . VAL A 1 70 ? -27.914 16.939 24.539 1.00 71.38 70 VAL A O 1
ATOM 595 N N . PRO A 1 71 ? -26.588 16.182 26.204 1.00 67.25 71 PRO A N 1
ATOM 596 C CA . PRO A 1 71 ? -27.550 16.491 27.247 1.00 67.25 71 PRO A CA 1
ATOM 597 C C . PRO A 1 71 ? -27.851 17.990 27.229 1.00 67.25 71 PRO A C 1
ATOM 599 O O . PRO A 1 71 ? -26.958 18.835 27.187 1.00 67.25 71 PRO A O 1
ATOM 602 N N . ALA A 1 72 ? -29.140 18.331 27.259 1.00 65.81 72 ALA A N 1
ATOM 603 C CA . ALA A 1 72 ? -29.653 19.690 27.074 1.00 65.81 72 ALA A CA 1
ATOM 604 C C . ALA A 1 72 ? -29.211 20.710 28.152 1.00 65.81 72 ALA A C 1
ATOM 606 O O . ALA A 1 72 ? -29.639 21.865 28.111 1.00 65.81 72 ALA A O 1
ATOM 607 N N . SER A 1 73 ? -28.373 20.310 29.113 1.00 60.84 73 SER A N 1
ATOM 608 C CA . SER A 1 73 ? -27.899 21.151 30.212 1.00 60.84 73 SER A CA 1
ATOM 609 C C . SER A 1 73 ? -26.860 22.198 29.803 1.00 60.84 73 SER A C 1
ATOM 611 O O . SER A 1 73 ? -26.677 23.146 30.555 1.00 60.84 73 SER A O 1
ATOM 613 N N . ASP A 1 74 ? -26.240 22.087 28.623 1.00 58.50 74 ASP A N 1
ATOM 614 C CA . ASP A 1 74 ? -25.200 23.030 28.163 1.00 58.50 74 ASP A CA 1
ATOM 615 C C . ASP A 1 74 ? -25.741 24.228 27.352 1.00 58.50 74 ASP A C 1
ATOM 617 O O . ASP A 1 74 ? -24.989 25.064 26.859 1.00 58.50 74 ASP A O 1
ATOM 621 N N . LYS A 1 75 ? -27.071 24.370 27.226 1.00 57.78 75 LYS A N 1
ATOM 622 C CA . LYS A 1 75 ? -27.710 25.548 26.597 1.00 57.78 75 LYS A CA 1
ATOM 623 C C . LYS A 1 75 ? -28.011 26.689 27.577 1.00 57.78 75 LYS A C 1
ATOM 625 O O . LYS A 1 75 ? -29.006 27.395 27.395 1.00 57.78 75 LYS A O 1
ATOM 630 N N . LYS A 1 76 ? -27.210 26.877 28.629 1.00 57.44 76 LYS A N 1
ATOM 631 C CA . LYS A 1 76 ? -27.322 28.054 29.508 1.00 57.44 76 LYS A CA 1
ATOM 632 C C . LYS A 1 76 ? -25.971 28.494 30.062 1.00 57.44 76 LYS A C 1
ATOM 634 O O . LYS A 1 76 ? -25.519 27.943 31.060 1.00 57.44 76 LYS A O 1
ATOM 639 N N . SER A 1 77 ? -25.417 29.544 29.458 1.00 50.78 77 SER A N 1
ATOM 640 C CA . SER A 1 77 ? -24.647 30.615 30.106 1.00 50.78 77 SER A CA 1
ATOM 641 C C . SER A 1 77 ? -24.248 31.633 29.044 1.00 50.78 77 SER A C 1
ATOM 643 O O . SER A 1 77 ? -23.191 31.429 28.412 1.00 50.78 77 SER A O 1
#

Organism: NCBI:txid2576071

Sequence (77 aa):
MRKLTWIIFWLLFALHHDFWWWNDGSIVLGFLPISLAWHIGFSIAAGSLWLFAIRHAWPSEIEAWADEPVPASDKKS

pLDDT: mean 76.97, std 9.52, range [50.78, 92.0]

Foldseek 3Di:
DVVVLVVLVVVLVVLVVQPPCPPPQDDDPNHHGPSRVSVVVSVVSVVVSVVVCCVPVVDCVVVVVVPPPDPPPPPDD